Protein AF-A0A085LZB4-F1 (afdb_monomer_lite)

Radius of gyration: 21.69 Å; chains: 1; bounding box: 45×21×52 Å

Sequence (86 aa):
MEELLEALKAVSLSGECENADVEMWLACDSDDPGFQILDDDEIVESILNVEDEMEEDLDEVAEAQTTYPHDTAFRCLEIALEWFEC

Foldseek 3Di:
DVVVVVVCVVVVVCVPPDPVNVVVVVCPCVVPPDDDDDDPVRVVCVVVVVPPPPPDPPPPPPPPPPPPPVVVVVVVVVVVVVVVVD

Secondary structure (DSSP, 8-state):
-HHHHHHHHHTTTTSS--HHHHHHHHHHTSS---S----HHHHHHHHHGGGG-----------------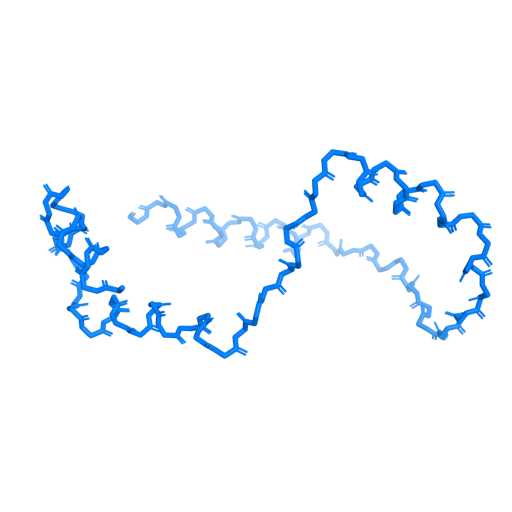HHHHHHHHHHHHHHHT-

pLDDT: mean 75.76, std 14.77, range [42.59, 94.56]

Structure (mmCIF, N/CA/C/O backbone):
data_AF-A0A085LZB4-F1
#
_entry.id   AF-A0A085LZB4-F1
#
loop_
_atom_site.group_PDB
_atom_site.id
_atom_site.type_symbol
_atom_site.label_atom_id
_atom_site.label_alt_id
_atom_site.label_comp_id
_atom_site.label_asym_id
_atom_site.label_entity_id
_atom_site.label_seq_id
_atom_site.pdbx_PDB_ins_code
_atom_site.Cartn_x
_atom_site.Cartn_y
_atom_site.Cartn_z
_atom_site.occupancy
_atom_site.B_iso_or_equiv
_atom_site.auth_seq_id
_atom_site.auth_comp_id
_atom_site.auth_asym_id
_atom_site.auth_atom_id
_atom_site.pdbx_PDB_model_num
ATOM 1 N N . MET A 1 1 ? -12.647 1.824 9.993 1.00 66.75 1 MET A N 1
ATOM 2 C CA . MET A 1 1 ? -11.453 2.018 10.848 1.00 66.75 1 MET A CA 1
ATOM 3 C C . MET A 1 1 ? -11.717 1.573 12.287 1.00 66.75 1 MET A C 1
ATOM 5 O O . MET A 1 1 ? -10.938 0.783 12.798 1.00 66.75 1 MET A O 1
ATOM 9 N N . GLU A 1 2 ? -12.840 1.964 12.905 1.00 72.50 2 GLU A N 1
ATOM 10 C CA . GLU A 1 2 ? -13.238 1.496 14.253 1.00 72.50 2 GLU A CA 1
ATOM 11 C C . GLU A 1 2 ? -13.334 -0.038 14.375 1.00 72.50 2 GLU A C 1
ATOM 13 O O . GLU A 1 2 ? -12.793 -0.611 15.315 1.00 72.50 2 GLU A O 1
ATOM 18 N N . GLU A 1 3 ? -13.927 -0.719 13.388 1.00 79.50 3 GLU A N 1
ATOM 19 C CA . GLU A 1 3 ? -14.038 -2.191 13.383 1.00 79.50 3 GLU A CA 1
ATOM 20 C C . GLU A 1 3 ? -12.671 -2.903 13.350 1.00 79.50 3 GLU A C 1
ATOM 22 O O . GLU A 1 3 ? -12.492 -3.944 13.981 1.00 79.50 3 GLU A O 1
ATOM 27 N N . LEU A 1 4 ? -11.677 -2.323 12.664 1.00 77.31 4 LEU A N 1
ATOM 28 C CA . LEU A 1 4 ? -10.312 -2.860 12.616 1.00 77.31 4 LEU A CA 1
ATOM 29 C C . LEU A 1 4 ? -9.599 -2.692 13.961 1.00 77.31 4 LEU A C 1
ATOM 31 O O . LEU A 1 4 ? -8.926 -3.613 14.417 1.00 77.31 4 LEU A O 1
ATOM 35 N N . LEU A 1 5 ? -9.788 -1.548 14.624 1.00 74.88 5 LEU A N 1
ATOM 36 C CA . LEU A 1 5 ? -9.264 -1.305 15.970 1.00 74.88 5 LEU A CA 1
ATOM 37 C C . LEU A 1 5 ? -9.848 -2.285 16.996 1.00 74.88 5 LEU A C 1
ATOM 39 O O . LEU A 1 5 ? -9.125 -2.762 17.873 1.00 74.88 5 LEU A O 1
ATOM 43 N N . GLU A 1 6 ? -11.138 -2.609 16.892 1.00 80.31 6 GLU A N 1
ATOM 44 C CA . GLU A 1 6 ? -11.766 -3.617 17.753 1.00 80.31 6 GLU A CA 1
ATOM 45 C C . GLU A 1 6 ? -11.222 -5.025 17.494 1.00 80.31 6 GLU A C 1
ATOM 47 O O . GLU A 1 6 ? -10.894 -5.738 18.446 1.00 80.31 6 GLU A O 1
ATOM 52 N N . ALA A 1 7 ? -11.053 -5.411 16.226 1.00 82.38 7 ALA A N 1
ATOM 53 C CA . ALA A 1 7 ? -10.464 -6.699 15.869 1.00 82.38 7 ALA A CA 1
ATOM 54 C C . ALA A 1 7 ? -9.023 -6.832 16.392 1.00 82.38 7 ALA A C 1
ATOM 56 O O . ALA A 1 7 ? -8.658 -7.860 16.961 1.00 82.38 7 ALA A O 1
ATOM 57 N N . LEU A 1 8 ? -8.219 -5.772 16.279 1.00 76.75 8 LEU A N 1
ATOM 58 C CA . LEU A 1 8 ? -6.822 -5.759 16.717 1.00 76.75 8 LEU A CA 1
ATOM 59 C C . LEU A 1 8 ? -6.700 -5.883 18.247 1.00 76.75 8 LEU A C 1
ATOM 61 O O . LEU A 1 8 ? -5.855 -6.631 18.747 1.00 76.75 8 LEU A O 1
ATOM 65 N N . LYS A 1 9 ? -7.616 -5.246 18.994 1.00 76.75 9 LYS A N 1
ATOM 66 C CA . LYS A 1 9 ? -7.764 -5.437 20.449 1.00 76.75 9 LYS A CA 1
ATOM 67 C C . LYS A 1 9 ? -8.183 -6.866 20.802 1.00 76.75 9 LYS A C 1
ATOM 69 O O . LYS A 1 9 ? -7.676 -7.419 21.777 1.00 76.75 9 LYS A O 1
ATOM 74 N N . ALA A 1 10 ? -9.072 -7.477 20.015 1.00 81.25 10 ALA A N 1
ATOM 75 C CA . ALA A 1 10 ? -9.541 -8.846 20.239 1.00 81.25 10 ALA A CA 1
ATOM 76 C C . ALA A 1 10 ? -8.445 -9.906 20.023 1.00 81.25 10 ALA A C 1
ATOM 78 O O . ALA A 1 10 ? -8.478 -10.952 20.669 1.00 81.25 10 ALA A O 1
ATOM 79 N N . VAL A 1 11 ? -7.459 -9.637 19.160 1.00 78.44 11 VAL A N 1
ATOM 80 C CA . VAL A 1 11 ? -6.334 -10.554 18.893 1.00 78.44 11 VAL A CA 1
ATOM 81 C C . VAL A 1 11 ? -5.183 -10.368 19.906 1.00 78.44 11 VAL A C 1
ATOM 83 O O . VAL A 1 11 ? -4.195 -11.092 19.859 1.00 78.44 11 VAL A O 1
ATOM 86 N N . SER A 1 12 ? -5.296 -9.435 20.867 1.00 67.56 12 SER A N 1
ATOM 87 C CA . SER A 1 12 ? -4.231 -9.094 21.836 1.00 67.56 12 SER A CA 1
ATOM 88 C C . SER A 1 12 ? -2.866 -8.781 21.196 1.00 67.56 12 SER A C 1
ATOM 90 O O . SER A 1 12 ? -1.838 -8.855 21.862 1.00 67.56 12 SER A O 1
ATOM 92 N N . LEU A 1 13 ? -2.850 -8.356 19.926 1.00 63.34 13 LEU A N 1
ATOM 93 C CA . LEU A 1 13 ? -1.647 -7.888 19.221 1.00 63.34 13 LEU A CA 1
ATOM 94 C C . LEU A 1 13 ? -1.132 -6.543 19.766 1.00 63.34 13 LEU A C 1
ATOM 96 O O . LEU A 1 13 ? -0.039 -6.112 19.427 1.00 63.34 13 LEU A O 1
ATOM 100 N N . SER A 1 14 ? -1.905 -5.879 20.629 1.00 60.31 14 SER A N 1
ATOM 101 C CA . SER A 1 14 ? -1.606 -4.560 21.191 1.00 60.31 14 SER A CA 1
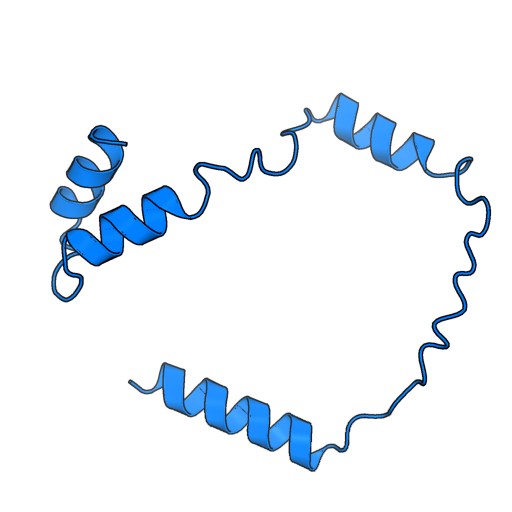ATOM 102 C C . SER A 1 14 ? -0.775 -4.598 22.482 1.00 60.31 14 SER A C 1
ATOM 104 O O . SER A 1 14 ? -0.846 -3.656 23.266 1.00 60.31 14 SER A O 1
ATOM 106 N N . GLY A 1 15 ? -0.060 -5.691 22.772 1.00 65.00 15 GLY A N 1
ATOM 107 C CA . GLY A 1 15 ? 0.696 -5.837 24.025 1.00 65.00 15 GLY A CA 1
ATOM 108 C C . GLY A 1 15 ? 1.787 -4.776 24.220 1.00 65.00 15 GLY A C 1
ATOM 109 O O . GLY A 1 15 ? 2.092 -4.428 25.357 1.00 65.00 15 GLY A O 1
ATOM 110 N N . GLU A 1 16 ? 2.321 -4.240 23.117 1.00 66.12 16 GLU A N 1
ATOM 111 C CA . GLU A 1 16 ? 3.452 -3.297 23.108 1.00 66.12 16 GLU A CA 1
ATOM 112 C C . GLU A 1 16 ? 3.221 -2.056 22.227 1.00 66.12 16 GLU A C 1
ATOM 114 O O . GLU A 1 16 ? 4.043 -1.147 22.229 1.00 66.12 16 GLU A O 1
ATOM 119 N N . CYS A 1 17 ? 2.111 -1.990 21.488 1.00 68.88 17 CYS A N 1
ATOM 120 C CA . CYS A 1 17 ? 1.829 -0.903 20.549 1.00 68.88 17 CYS A CA 1
ATOM 121 C C . CYS A 1 17 ? 0.864 0.110 21.178 1.00 68.88 17 CYS A C 1
ATOM 123 O O . CYS A 1 17 ? -0.250 -0.255 21.580 1.00 68.88 17 CYS A O 1
ATOM 125 N N . GLU A 1 18 ? 1.281 1.377 21.282 1.00 79.25 18 GLU A N 1
ATOM 126 C CA . GLU A 1 18 ? 0.410 2.432 21.788 1.00 79.25 18 GLU A CA 1
ATOM 127 C C . GLU A 1 18 ? -0.740 2.668 20.804 1.00 79.25 18 GLU A C 1
ATOM 129 O O . GLU A 1 18 ? -0.596 2.560 19.588 1.00 79.25 18 GLU A O 1
ATOM 134 N N . ASN A 1 19 ? -1.923 3.012 21.317 1.00 78.00 19 ASN A N 1
ATOM 135 C CA . ASN A 1 19 ? -3.087 3.229 20.457 1.00 78.00 19 ASN A CA 1
ATOM 136 C C . ASN A 1 19 ? -2.846 4.350 19.425 1.00 78.00 19 ASN A C 1
ATOM 138 O O . ASN A 1 19 ? -3.375 4.268 18.323 1.00 78.00 19 ASN A O 1
ATOM 142 N N . ALA A 1 20 ? -1.987 5.319 19.760 1.00 81.88 20 ALA A N 1
ATOM 143 C CA . ALA A 1 20 ? -1.541 6.378 18.861 1.00 81.88 20 ALA A CA 1
ATOM 144 C C . ALA A 1 20 ? -0.709 5.859 17.672 1.00 81.88 20 ALA A C 1
ATOM 146 O O . ALA A 1 20 ? -0.861 6.367 16.564 1.00 81.88 20 ALA A O 1
ATOM 147 N N . ASP A 1 21 ? 0.120 4.830 17.870 1.00 83.94 21 ASP A N 1
ATOM 148 C CA . ASP A 1 21 ? 0.913 4.227 16.791 1.00 83.94 21 ASP A CA 1
ATOM 149 C C . ASP A 1 21 ? 0.010 3.471 15.811 1.00 83.94 21 ASP A C 1
ATOM 151 O O . ASP A 1 21 ? 0.148 3.609 14.597 1.00 83.94 21 ASP A O 1
ATOM 155 N N . VAL A 1 22 ? -0.976 2.732 16.338 1.00 80.75 22 VAL A N 1
ATOM 156 C CA . VAL A 1 22 ? -1.980 2.036 15.517 1.00 80.75 22 VAL A CA 1
ATOM 157 C C . VAL A 1 22 ? -2.803 3.033 14.703 1.00 80.75 22 VAL A C 1
ATOM 159 O O . VAL A 1 22 ? -3.041 2.810 13.519 1.00 80.75 22 VAL A O 1
ATOM 162 N N . GLU A 1 23 ? -3.237 4.136 15.315 1.00 82.50 23 GLU A N 1
ATOM 163 C CA . GLU A 1 23 ? -3.968 5.194 14.610 1.00 82.50 23 GLU A CA 1
ATOM 164 C C . GLU A 1 23 ? -3.113 5.859 13.528 1.00 82.50 23 GLU A C 1
ATOM 166 O O . GLU A 1 23 ? -3.608 6.094 12.427 1.00 82.50 23 GLU A O 1
ATOM 171 N N . MET A 1 24 ? -1.829 6.105 13.799 1.00 85.56 24 MET A N 1
ATOM 172 C CA . MET A 1 24 ? -0.897 6.656 12.816 1.00 85.56 24 MET A CA 1
ATOM 173 C C . MET A 1 24 ? -0.705 5.711 11.624 1.00 85.56 24 MET A C 1
ATOM 175 O O . MET A 1 24 ? -0.779 6.164 10.487 1.00 85.56 24 MET A O 1
ATOM 179 N N . TRP A 1 25 ? -0.506 4.410 11.858 1.00 84.75 25 TRP A N 1
ATOM 180 C CA . TRP A 1 25 ? -0.376 3.424 10.777 1.00 84.75 25 TRP A CA 1
ATOM 181 C C . TRP A 1 25 ? -1.650 3.305 9.947 1.00 84.75 25 TRP A C 1
ATOM 183 O O . TRP A 1 25 ? -1.583 3.266 8.723 1.00 84.75 25 TRP A O 1
ATOM 193 N N . LEU A 1 26 ? -2.816 3.299 10.597 1.00 80.88 26 LEU A N 1
ATOM 194 C CA . LEU A 1 26 ? -4.103 3.282 9.898 1.00 80.88 26 LEU A CA 1
ATOM 195 C C . LEU A 1 26 ? -4.346 4.558 9.080 1.00 80.88 26 LEU A C 1
ATOM 197 O O . LEU A 1 26 ? -5.117 4.523 8.123 1.00 80.88 26 LEU A O 1
ATOM 201 N N . ALA A 1 27 ? -3.710 5.669 9.453 1.00 85.44 27 ALA A N 1
ATOM 202 C CA . ALA A 1 27 ? -3.765 6.927 8.722 1.00 85.44 27 ALA A CA 1
ATOM 203 C C . ALA A 1 27 ? -2.704 7.042 7.612 1.00 85.44 27 ALA A C 1
ATOM 205 O O . ALA A 1 27 ? -2.828 7.925 6.773 1.00 85.44 27 ALA A O 1
ATOM 206 N N . CYS A 1 28 ? -1.679 6.183 7.560 1.00 84.69 28 CYS A N 1
ATOM 207 C CA . CYS A 1 28 ? -0.646 6.266 6.517 1.00 84.69 28 CYS A CA 1
ATOM 208 C C . CYS A 1 28 ? -1.227 6.125 5.104 1.00 84.69 28 CYS A C 1
ATOM 210 O O . CYS A 1 28 ? -0.834 6.873 4.213 1.00 84.69 28 CYS A O 1
ATOM 212 N N . ASP A 1 29 ? -2.212 5.243 4.936 1.00 81.94 29 ASP A N 1
ATOM 213 C CA . ASP A 1 29 ? -2.846 4.982 3.642 1.00 81.94 29 ASP A CA 1
ATOM 214 C C . ASP A 1 29 ? -4.139 5.798 3.454 1.00 81.94 29 ASP A C 1
ATOM 216 O O . ASP A 1 29 ? -4.891 5.562 2.514 1.00 81.94 29 ASP A O 1
ATOM 220 N N . SER A 1 30 ? -4.455 6.762 4.338 1.00 81.75 30 SER A N 1
ATOM 221 C CA . SER A 1 30 ? -5.714 7.520 4.215 1.00 81.75 30 SER A CA 1
ATOM 222 C C . SER A 1 30 ? -5.757 8.418 2.983 1.00 81.75 30 SER A C 1
ATOM 224 O O . SER A 1 30 ? -6.839 8.688 2.461 1.00 81.75 30 SER A O 1
ATOM 226 N N . ASP A 1 31 ? -4.587 8.876 2.540 1.00 83.56 31 ASP A N 1
ATOM 227 C CA . ASP A 1 31 ? -4.417 9.730 1.364 1.00 83.56 31 ASP A CA 1
ATOM 228 C C . ASP A 1 31 ? -3.843 8.968 0.156 1.00 83.56 31 ASP A C 1
ATOM 230 O O . ASP A 1 31 ? -3.723 9.550 -0.925 1.00 83.56 31 ASP A O 1
ATOM 234 N N . ASP A 1 32 ? -3.505 7.683 0.319 1.00 84.19 32 ASP A N 1
ATOM 235 C CA . ASP A 1 32 ? -3.077 6.821 -0.779 1.00 84.19 32 ASP A CA 1
ATOM 236 C C . ASP A 1 32 ? -4.285 6.014 -1.284 1.00 84.19 32 ASP A C 1
ATOM 238 O O . ASP A 1 32 ? -4.755 5.102 -0.600 1.00 84.19 32 ASP A O 1
ATOM 242 N N . PRO A 1 33 ? -4.827 6.321 -2.478 1.00 73.69 33 PRO A N 1
ATOM 243 C CA . PRO A 1 33 ? -5.908 5.528 -3.056 1.00 73.69 33 PRO A CA 1
ATOM 244 C C . PRO A 1 33 ? -5.485 4.083 -3.372 1.00 73.69 33 PRO A C 1
ATOM 246 O O . PRO A 1 33 ? -6.345 3.265 -3.708 1.00 73.69 33 PRO A O 1
ATOM 249 N N . GLY A 1 34 ? -4.191 3.768 -3.265 1.00 82.62 34 GLY A N 1
ATOM 250 C CA . GLY A 1 34 ? -3.615 2.482 -3.597 1.00 82.62 34 GLY A CA 1
ATOM 251 C C . GLY A 1 34 ? -3.681 2.203 -5.093 1.00 82.62 34 GLY A C 1
ATOM 252 O O . GLY A 1 34 ? -4.057 3.043 -5.917 1.00 82.62 34 GLY A O 1
ATOM 253 N N . PHE A 1 35 ? -3.319 0.979 -5.460 1.00 82.06 35 PHE A N 1
ATOM 254 C CA . PHE A 1 35 ? -3.565 0.494 -6.810 1.00 82.06 35 PHE A CA 1
ATOM 255 C C . PHE A 1 35 ? -5.027 0.087 -6.960 1.00 82.06 35 PHE A C 1
ATOM 257 O O . PHE A 1 35 ? -5.630 -0.479 -6.045 1.00 82.06 35 PHE A O 1
ATOM 264 N N . GLN A 1 36 ? -5.585 0.342 -8.143 1.00 84.50 36 GLN A N 1
ATOM 265 C CA . GLN A 1 36 ? -6.904 -0.162 -8.487 1.00 84.50 36 GLN A CA 1
ATOM 266 C C . GLN A 1 36 ? -6.907 -1.692 -8.379 1.00 84.50 36 GLN A C 1
ATOM 268 O O . GLN A 1 36 ? -6.036 -2.368 -8.925 1.00 84.50 36 GLN A O 1
ATOM 273 N N . ILE A 1 37 ? -7.898 -2.234 -7.673 1.00 86.81 37 ILE A N 1
ATOM 274 C CA . ILE A 1 37 ? -8.167 -3.670 -7.683 1.00 86.81 37 ILE A CA 1
ATOM 275 C C . ILE A 1 37 ? -8.846 -3.970 -9.015 1.00 86.81 37 ILE A C 1
ATOM 277 O O . ILE A 1 37 ? -9.968 -3.518 -9.238 1.00 86.81 37 ILE A O 1
ATOM 281 N N . LEU A 1 38 ?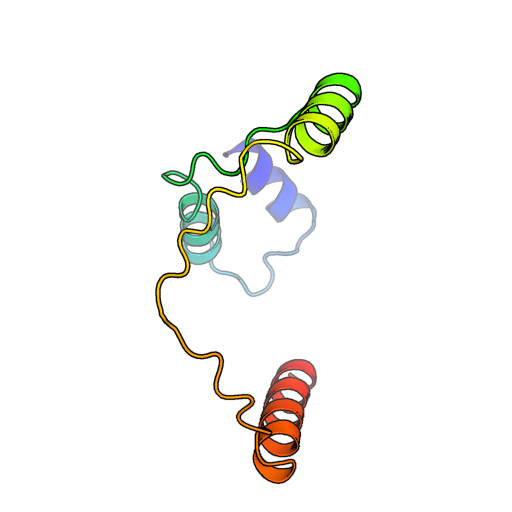 -8.141 -4.691 -9.878 1.00 92.12 38 LEU A N 1
ATOM 282 C CA . LEU A 1 38 ? -8.644 -5.157 -11.165 1.00 92.12 38 LEU A CA 1
ATOM 283 C C . LEU A 1 38 ? -9.249 -6.555 -11.012 1.00 92.12 38 LEU A C 1
ATOM 285 O O . LEU A 1 38 ? -8.765 -7.353 -10.200 1.00 92.12 38 LEU A O 1
ATOM 289 N N . ASP A 1 39 ? -10.293 -6.850 -11.779 1.00 92.25 39 ASP A N 1
ATOM 290 C CA . ASP A 1 39 ? -10.792 -8.220 -11.912 1.00 92.25 39 ASP A CA 1
ATOM 291 C C . ASP A 1 39 ? -9.931 -9.068 -12.867 1.00 92.25 39 ASP A C 1
ATOM 293 O O . ASP A 1 39 ? -9.022 -8.569 -13.530 1.00 92.25 39 ASP A O 1
ATOM 297 N N . ASP A 1 40 ? -10.179 -10.380 -12.901 1.00 93.81 40 ASP A N 1
ATOM 298 C CA . ASP A 1 40 ? -9.372 -11.318 -13.687 1.00 93.81 40 ASP A CA 1
ATOM 299 C C . ASP A 1 40 ? -9.339 -10.955 -15.185 1.00 93.81 40 ASP A C 1
ATOM 301 O O . ASP A 1 40 ? -8.290 -11.092 -15.820 1.00 93.81 40 ASP A O 1
ATOM 305 N N . ASP A 1 41 ? -10.458 -10.478 -15.742 1.00 93.44 41 ASP A N 1
ATOM 306 C CA . ASP A 1 41 ? -10.553 -10.104 -17.154 1.00 93.44 41 ASP A CA 1
ATOM 307 C C . ASP A 1 41 ? -9.801 -8.783 -17.400 1.00 93.44 41 ASP A C 1
ATOM 309 O O . ASP A 1 41 ? -9.000 -8.698 -18.333 1.00 93.44 41 ASP A O 1
ATOM 313 N N . GLU A 1 42 ? -9.959 -7.792 -16.515 1.00 89.81 42 GLU A N 1
ATOM 314 C CA . GLU A 1 42 ? -9.226 -6.515 -16.561 1.00 89.81 42 GLU A CA 1
ATOM 315 C C . GLU A 1 42 ? -7.700 -6.695 -16.431 1.00 89.81 42 GLU A C 1
ATOM 317 O O . GLU A 1 42 ? -6.926 -6.002 -17.097 1.00 89.81 42 GLU A O 1
ATOM 322 N N . ILE A 1 43 ? -7.239 -7.642 -15.604 1.00 89.00 43 ILE A N 1
ATOM 323 C CA . ILE A 1 43 ? -5.811 -7.980 -15.474 1.00 89.00 43 ILE A CA 1
ATOM 324 C C . ILE A 1 43 ? -5.282 -8.560 -16.787 1.00 89.00 43 ILE A C 1
ATOM 326 O O . ILE A 1 43 ? -4.199 -8.183 -17.243 1.00 89.00 43 ILE A O 1
ATOM 330 N N . VAL A 1 44 ? -6.030 -9.486 -17.392 1.00 89.44 44 VAL A N 1
ATOM 331 C CA . VAL A 1 44 ? -5.642 -10.117 -18.658 1.00 89.44 44 VAL A CA 1
ATOM 332 C C . VAL A 1 44 ? -5.598 -9.081 -19.776 1.00 89.44 44 VAL A C 1
ATOM 334 O O . VAL A 1 44 ? -4.617 -9.046 -20.516 1.00 89.44 44 VAL A O 1
ATOM 337 N N . GLU A 1 45 ? -6.600 -8.208 -19.874 1.00 88.19 45 GLU A N 1
ATOM 338 C CA . GLU A 1 45 ? -6.605 -7.111 -20.844 1.00 88.19 45 GLU A CA 1
ATOM 339 C C . GLU A 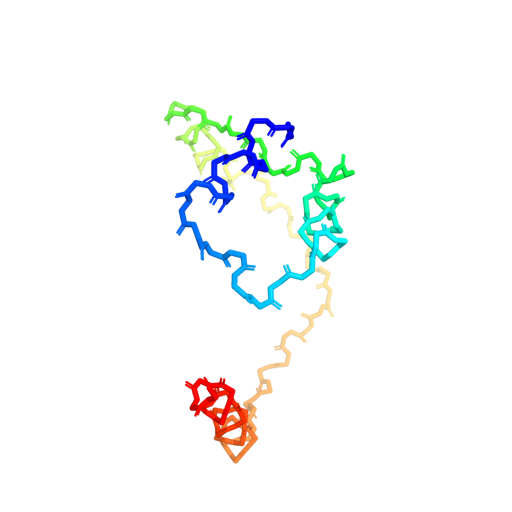1 45 ? -5.421 -6.169 -20.627 1.00 88.19 45 GLU A C 1
ATOM 341 O O . GLU A 1 45 ? -4.694 -5.899 -21.578 1.00 88.19 45 GLU A O 1
ATOM 346 N N . SER A 1 46 ? -5.158 -5.750 -19.386 1.00 84.31 46 SER A N 1
ATOM 347 C CA . SER A 1 46 ? -4.029 -4.877 -19.047 1.00 84.31 46 SER A CA 1
ATOM 348 C C . SER A 1 46 ? -2.688 -5.470 -19.486 1.00 84.31 46 SER A C 1
ATOM 350 O O . SER A 1 46 ? -1.913 -4.799 -20.157 1.00 84.31 46 SER A O 1
ATOM 352 N N . ILE A 1 47 ? -2.434 -6.754 -19.211 1.00 83.94 47 ILE A N 1
ATOM 353 C CA . ILE A 1 47 ? -1.186 -7.427 -19.612 1.00 83.94 47 ILE A CA 1
ATOM 354 C C . ILE A 1 47 ? -1.071 -7.546 -21.137 1.00 83.94 47 ILE A C 1
ATOM 356 O O . ILE A 1 47 ? 0.022 -7.409 -21.687 1.00 83.94 47 ILE A O 1
ATOM 360 N N . LEU A 1 48 ? -2.182 -7.811 -21.826 1.00 84.00 48 LEU A N 1
ATOM 361 C CA . LEU A 1 48 ? -2.201 -7.966 -23.282 1.00 84.00 48 LEU A CA 1
ATOM 362 C C . LEU A 1 48 ? -2.089 -6.626 -24.022 1.00 84.00 48 LEU A C 1
ATOM 364 O O . LEU A 1 48 ? -1.598 -6.601 -25.148 1.00 84.00 48 LEU A O 1
ATOM 368 N N . ASN A 1 49 ? -2.502 -5.519 -23.401 1.00 70.44 49 ASN A N 1
ATOM 369 C CA . ASN A 1 49 ? -2.450 -4.183 -23.996 1.00 70.44 49 ASN A CA 1
ATOM 370 C C . ASN A 1 49 ? -1.066 -3.505 -23.878 1.00 70.44 49 ASN A C 1
ATOM 372 O O . ASN A 1 49 ? -0.865 -2.441 -24.454 1.00 70.44 49 ASN A O 1
ATOM 376 N N . VAL A 1 50 ? -0.103 -4.114 -23.169 1.00 61.88 50 VAL A N 1
ATOM 377 C CA . VAL A 1 50 ? 1.252 -3.564 -22.927 1.00 61.88 50 VAL A CA 1
ATOM 378 C C . VAL A 1 50 ? 2.177 -3.657 -24.154 1.00 61.88 50 VAL A C 1
ATOM 380 O O . VAL A 1 50 ? 3.229 -3.022 -24.181 1.00 61.88 50 VAL A O 1
ATOM 383 N N . GLU A 1 51 ? 1.811 -4.400 -25.204 1.00 58.69 51 GLU A N 1
ATOM 384 C CA . GLU A 1 51 ? 2.675 -4.555 -26.388 1.00 58.69 51 GLU A CA 1
ATOM 385 C C . GLU A 1 51 ? 2.747 -3.310 -27.305 1.00 58.69 51 GLU A C 1
ATOM 387 O O . GLU A 1 51 ? 3.648 -3.264 -28.141 1.00 58.69 51 GLU A O 1
ATOM 392 N N . ASP A 1 52 ? 1.880 -2.294 -27.148 1.00 57.28 52 ASP A N 1
ATOM 393 C CA . ASP A 1 52 ? 1.804 -1.131 -28.070 1.00 57.28 52 ASP A CA 1
ATOM 394 C C . ASP A 1 52 ? 2.134 0.237 -27.425 1.00 57.28 52 ASP A C 1
ATOM 396 O O . ASP A 1 52 ? 2.115 1.260 -28.103 1.00 57.28 52 ASP A O 1
ATOM 400 N N . GLU A 1 53 ? 2.471 0.282 -26.129 1.00 54.16 53 GLU A N 1
ATOM 401 C CA . GLU A 1 53 ? 2.792 1.536 -25.411 1.00 54.16 53 GLU A CA 1
ATOM 402 C C . GLU A 1 53 ? 4.253 1.638 -24.939 1.00 54.16 53 GLU A C 1
ATOM 404 O O . GLU A 1 53 ? 4.622 2.604 -24.274 1.00 54.16 53 GLU A O 1
ATOM 409 N N . MET A 1 54 ? 5.133 0.715 -25.351 1.00 55.69 54 MET A N 1
ATOM 410 C CA . MET A 1 54 ? 6.582 0.963 -25.318 1.00 55.69 54 MET A CA 1
ATOM 411 C C . MET A 1 54 ? 6.979 1.944 -26.439 1.00 55.69 54 MET A C 1
ATOM 413 O O . MET A 1 54 ? 7.798 1.628 -27.301 1.00 55.69 54 MET A O 1
ATOM 417 N N . GLU A 1 55 ? 6.416 3.156 -26.433 1.00 49.78 55 GLU A N 1
ATOM 418 C CA . GLU A 1 55 ? 7.226 4.290 -26.862 1.00 49.78 55 GLU A CA 1
ATOM 419 C C . GLU A 1 55 ? 8.304 4.455 -25.795 1.00 49.78 55 GLU A C 1
ATOM 421 O O . GLU A 1 55 ? 8.040 4.714 -24.623 1.00 49.78 55 GLU A O 1
ATOM 426 N N . GLU A 1 56 ? 9.525 4.175 -26.230 1.00 49.25 56 GLU A N 1
ATOM 427 C CA . GLU A 1 56 ? 10.776 4.387 -25.532 1.00 49.25 56 GLU A CA 1
ATOM 428 C C . GLU A 1 56 ? 10.871 5.821 -24.975 1.00 49.25 56 GLU A C 1
ATOM 430 O O . GLU A 1 56 ? 11.570 6.664 -25.534 1.00 49.25 56 GLU A O 1
ATOM 435 N N . ASP A 1 57 ? 10.283 6.086 -23.809 1.00 44.66 57 ASP A N 1
ATOM 436 C CA . ASP A 1 57 ? 10.888 7.023 -22.865 1.00 44.66 57 ASP A CA 1
ATOM 437 C C . ASP A 1 57 ? 12.097 6.304 -22.255 1.00 44.66 57 ASP A C 1
ATOM 439 O O . ASP A 1 57 ? 12.116 5.847 -21.110 1.00 44.66 57 ASP A O 1
ATOM 443 N N . LEU A 1 58 ? 13.141 6.190 -23.083 1.00 48.72 58 LEU A N 1
ATOM 444 C CA . LEU A 1 58 ? 14.524 6.108 -22.639 1.00 48.72 58 LEU A CA 1
ATOM 445 C C . LEU A 1 58 ? 14.844 7.429 -21.934 1.00 48.72 58 LEU A C 1
ATOM 447 O O . LEU A 1 58 ? 15.616 8.245 -22.441 1.00 48.72 58 LEU A O 1
ATOM 451 N N . ASP A 1 59 ? 14.236 7.657 -20.770 1.00 42.59 59 ASP A N 1
ATOM 452 C CA . ASP A 1 59 ? 14.816 8.603 -19.844 1.00 42.59 59 ASP A CA 1
ATOM 453 C C . ASP A 1 59 ? 16.139 7.983 -19.412 1.00 42.59 59 ASP A C 1
ATOM 455 O O . ASP A 1 59 ? 16.229 6.847 -18.939 1.00 42.59 59 ASP A O 1
ATOM 459 N N . GLU A 1 60 ? 17.189 8.716 -19.731 1.00 51.00 60 GLU A N 1
ATOM 460 C CA . GLU A 1 60 ? 18.580 8.315 -19.764 1.00 51.00 60 GLU A CA 1
ATOM 461 C C . GLU A 1 60 ? 19.125 8.147 -18.331 1.00 51.00 60 GLU A C 1
ATOM 463 O O . GLU A 1 60 ? 20.182 8.663 -17.981 1.00 51.00 60 GLU A O 1
ATOM 468 N N . VAL A 1 61 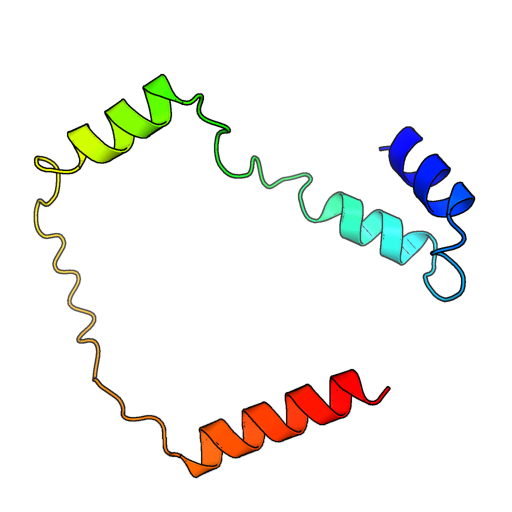? 18.437 7.411 -17.455 1.00 47.09 61 VAL A N 1
ATOM 469 C CA . VAL A 1 61 ? 19.089 6.777 -16.314 1.00 47.09 61 VAL A CA 1
ATOM 470 C C . VAL A 1 61 ? 19.755 5.547 -16.883 1.00 47.09 61 VAL A C 1
ATOM 472 O O . VAL A 1 61 ? 19.200 4.455 -16.949 1.00 47.09 61 VAL A O 1
ATOM 475 N N . ALA A 1 62 ? 20.995 5.753 -17.319 1.00 43.94 62 ALA A N 1
ATOM 476 C CA . ALA A 1 62 ? 21.969 4.690 -17.327 1.00 43.94 62 ALA A CA 1
ATOM 477 C C . ALA A 1 62 ? 21.843 3.964 -15.982 1.00 43.94 62 ALA A C 1
ATOM 479 O O . ALA A 1 62 ? 22.329 4.451 -14.957 1.00 43.94 62 ALA A O 1
ATOM 480 N N . GLU A 1 63 ? 21.183 2.806 -15.985 1.00 52.38 63 GLU A N 1
ATOM 481 C CA . GLU A 1 63 ? 21.426 1.765 -15.009 1.00 52.38 63 GLU A CA 1
ATOM 482 C C . GLU A 1 63 ? 22.900 1.423 -15.175 1.00 52.38 63 GLU A C 1
ATOM 484 O O . GLU A 1 63 ? 23.315 0.524 -15.912 1.00 52.38 63 GLU A O 1
ATOM 489 N N . ALA A 1 64 ? 23.735 2.217 -14.509 1.00 47.78 64 ALA A N 1
ATOM 490 C CA . ALA A 1 64 ? 25.026 1.765 -14.102 1.00 47.78 64 ALA A CA 1
ATOM 491 C C . ALA A 1 64 ? 24.719 0.447 -13.404 1.00 47.78 64 ALA A C 1
ATOM 493 O O . ALA A 1 64 ? 24.103 0.423 -12.338 1.00 47.78 64 ALA A O 1
ATOM 494 N N . GLN A 1 65 ? 25.106 -0.654 -14.041 1.00 55.69 65 GLN A N 1
ATOM 495 C CA . GLN A 1 65 ? 25.291 -1.928 -13.381 1.00 55.69 65 GLN A CA 1
ATOM 496 C C . GLN A 1 65 ? 26.392 -1.698 -12.344 1.00 55.69 65 GLN A C 1
ATOM 498 O O . GLN A 1 65 ? 27.550 -2.072 -12.527 1.00 55.69 65 GLN A O 1
ATOM 503 N N . THR A 1 66 ? 26.066 -0.975 -11.273 1.00 57.94 66 THR A N 1
ATOM 504 C CA . THR A 1 66 ? 26.920 -0.854 -10.118 1.00 57.94 66 THR A CA 1
ATOM 505 C C . THR A 1 66 ? 26.772 -2.210 -9.472 1.00 57.94 66 THR A C 1
ATOM 507 O O . THR A 1 66 ? 25.797 -2.487 -8.776 1.00 57.94 66 THR A O 1
ATOM 510 N N . THR A 1 67 ? 27.699 -3.112 -9.775 1.00 61.75 67 THR A N 1
ATOM 511 C CA . THR A 1 67 ? 27.938 -4.259 -8.912 1.00 61.75 67 THR A CA 1
ATOM 512 C C . THR A 1 67 ? 28.167 -3.692 -7.520 1.00 61.75 67 THR A C 1
ATOM 514 O O . THR A 1 67 ? 29.216 -3.104 -7.248 1.00 61.75 67 THR A O 1
ATOM 517 N N . TYR A 1 68 ? 27.140 -3.776 -6.678 1.00 65.94 68 TYR A N 1
ATOM 518 C CA . TYR A 1 68 ? 27.215 -3.338 -5.299 1.00 65.94 68 TYR A CA 1
ATOM 519 C C . TYR A 1 68 ? 28.311 -4.175 -4.628 1.00 65.94 68 TYR A C 1
ATOM 521 O O . TYR A 1 68 ? 28.322 -5.397 -4.813 1.00 65.94 68 TYR A O 1
ATOM 529 N N . PRO A 1 69 ? 29.278 -3.569 -3.917 1.00 81.31 69 PRO A N 1
ATOM 530 C CA . PRO A 1 69 ? 30.351 -4.341 -3.316 1.00 81.31 69 PRO A CA 1
ATOM 531 C C . PRO A 1 69 ? 29.748 -5.387 -2.378 1.00 81.31 69 PRO A C 1
ATOM 533 O O . PRO A 1 69 ? 28.895 -5.058 -1.552 1.00 81.31 69 PRO A O 1
ATOM 536 N N . HIS A 1 70 ? 30.184 -6.643 -2.517 1.00 77.50 70 HIS A N 1
ATOM 537 C CA . HIS A 1 70 ? 29.665 -7.766 -1.731 1.00 77.50 70 HIS A CA 1
ATOM 538 C C . HIS A 1 70 ? 29.662 -7.462 -0.228 1.00 77.50 70 HIS A C 1
ATOM 540 O O . HIS A 1 70 ? 28.679 -7.748 0.448 1.00 77.50 70 HIS A O 1
ATOM 546 N N . ASP A 1 71 ? 30.710 -6.804 0.271 1.00 84.75 71 ASP A N 1
ATOM 547 C CA . ASP A 1 71 ? 30.832 -6.396 1.674 1.00 84.75 71 ASP A CA 1
ATOM 548 C C . ASP A 1 71 ? 29.668 -5.515 2.139 1.00 84.75 71 ASP A C 1
ATOM 550 O O . ASP A 1 71 ? 29.185 -5.640 3.263 1.00 84.75 71 ASP A O 1
ATOM 554 N N . THR A 1 72 ? 29.177 -4.635 1.270 1.00 88.81 72 THR A N 1
ATOM 555 C CA . THR A 1 72 ? 28.064 -3.753 1.608 1.00 88.81 72 THR A CA 1
ATOM 556 C C . THR A 1 72 ? 26.744 -4.523 1.636 1.00 88.81 72 THR A C 1
ATOM 558 O O . THR A 1 72 ? 25.939 -4.296 2.534 1.00 88.81 72 THR A O 1
ATOM 561 N N . ALA A 1 73 ? 26.545 -5.487 0.729 1.00 88.38 73 ALA A N 1
ATOM 562 C CA . ALA A 1 73 ? 25.377 -6.371 0.762 1.00 88.38 73 ALA A CA 1
ATOM 563 C C . ALA A 1 73 ? 25.353 -7.247 2.030 1.00 88.38 73 ALA A C 1
ATOM 565 O O . ALA A 1 73 ? 24.308 -7.375 2.667 1.00 88.38 73 ALA A O 1
ATOM 566 N N . PHE A 1 74 ? 26.504 -7.792 2.440 1.00 91.94 74 PHE A N 1
ATOM 567 C CA . PHE A 1 74 ? 26.619 -8.577 3.675 1.00 91.94 74 PHE A CA 1
ATOM 568 C C . PHE A 1 74 ? 26.355 -7.741 4.929 1.00 91.94 74 PHE A C 1
ATOM 570 O O . PHE A 1 74 ? 25.630 -8.191 5.811 1.00 91.94 74 PHE A O 1
ATOM 577 N N . ARG A 1 75 ? 26.850 -6.499 4.988 1.00 93.69 75 ARG A N 1
ATOM 578 C CA . ARG A 1 75 ? 26.541 -5.591 6.103 1.00 93.69 75 ARG A CA 1
ATOM 579 C C . ARG A 1 75 ? 25.053 -5.262 6.202 1.00 93.69 75 ARG A C 1
ATOM 581 O O . ARG A 1 75 ? 24.519 -5.204 7.303 1.00 93.69 75 ARG A O 1
ATOM 588 N N . CYS A 1 76 ? 24.380 -5.042 5.073 1.00 92.56 76 CYS A N 1
ATOM 589 C CA . CYS A 1 76 ? 22.932 -4.829 5.065 1.00 92.56 76 CYS A CA 1
ATOM 590 C C . CYS A 1 76 ? 22.177 -6.063 5.581 1.00 92.56 76 CYS A C 1
ATOM 592 O O . CYS A 1 76 ? 21.219 -5.912 6.335 1.00 92.56 76 CYS A O 1
ATOM 594 N N . LEU A 1 77 ? 22.632 -7.267 5.221 1.00 92.62 77 LEU A N 1
ATOM 595 C CA . LEU A 1 77 ? 22.065 -8.519 5.721 1.00 92.62 77 LEU A CA 1
ATOM 596 C C . LEU A 1 77 ? 22.272 -8.688 7.234 1.00 92.62 77 LEU A C 1
ATOM 598 O O . LEU A 1 77 ? 21.329 -9.059 7.923 1.00 92.62 77 LEU A O 1
ATOM 602 N N . GLU A 1 78 ? 23.464 -8.396 7.760 1.00 94.38 78 GLU A N 1
ATOM 603 C CA . GLU A 1 78 ? 23.745 -8.460 9.205 1.00 94.38 78 GLU A CA 1
ATOM 604 C C . GLU A 1 78 ? 22.833 -7.528 10.008 1.00 94.38 78 GLU A C 1
ATOM 606 O O . GLU A 1 78 ? 22.248 -7.955 10.998 1.00 94.38 78 GLU A O 1
ATOM 611 N N . ILE A 1 79 ? 22.655 -6.286 9.546 1.00 94.56 79 ILE A N 1
ATOM 612 C CA . ILE A 1 79 ? 21.763 -5.315 10.197 1.00 94.56 79 ILE A CA 1
ATOM 613 C C . ILE A 1 79 ? 20.318 -5.823 10.191 1.00 94.56 79 ILE A C 1
ATOM 615 O O . ILE A 1 79 ? 19.624 -5.724 11.197 1.00 94.56 79 ILE A O 1
ATOM 619 N N . ALA A 1 80 ? 19.863 -6.393 9.071 1.00 93.56 80 ALA A N 1
ATOM 620 C CA . ALA A 1 80 ? 18.521 -6.955 8.988 1.00 93.56 80 ALA A CA 1
ATOM 621 C C . ALA A 1 80 ? 18.332 -8.124 9.969 1.00 93.56 80 ALA A C 1
ATOM 623 O O . ALA A 1 80 ? 17.295 -8.210 10.619 1.00 93.56 80 ALA A O 1
ATOM 624 N N . LEU A 1 81 ? 19.331 -9.002 10.108 1.00 94.19 81 LEU A N 1
ATOM 625 C CA . LEU A 1 81 ? 19.287 -10.118 11.056 1.00 9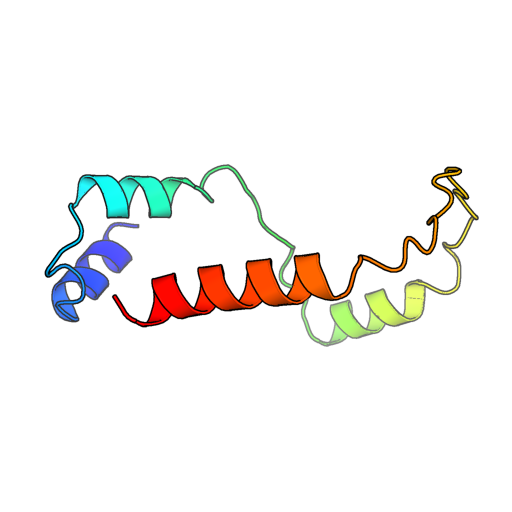4.19 81 LEU A CA 1
ATOM 626 C C . LEU A 1 81 ? 19.288 -9.643 12.515 1.00 94.19 81 LEU A C 1
ATOM 628 O O . LEU A 1 81 ? 18.528 -10.181 13.311 1.00 94.19 81 LEU A O 1
ATOM 632 N N . GLU A 1 82 ? 20.050 -8.600 12.850 1.00 93.25 82 GLU A N 1
ATOM 633 C CA . GLU A 1 82 ? 20.029 -7.984 14.186 1.00 93.25 82 GLU A CA 1
ATOM 634 C C . GLU A 1 82 ? 18.625 -7.472 14.558 1.00 93.25 82 GLU A C 1
ATOM 636 O O . GLU A 1 82 ? 18.193 -7.603 15.702 1.00 93.25 82 GLU A O 1
ATOM 641 N N . TRP A 1 83 ? 17.875 -6.948 13.584 1.00 90.06 83 TRP A N 1
ATOM 642 C CA . TRP A 1 83 ? 16.493 -6.507 13.799 1.00 90.06 83 TRP A CA 1
ATOM 643 C C . TRP A 1 83 ? 15.523 -7.679 14.001 1.00 90.06 83 TRP A C 1
ATOM 645 O O . TRP A 1 83 ? 14.542 -7.531 14.722 1.00 90.06 83 TRP A O 1
ATOM 655 N N . PHE A 1 84 ? 15.785 -8.839 13.385 1.00 83.19 84 PHE A N 1
ATOM 656 C CA . PHE A 1 84 ? 14.980 -10.056 13.564 1.00 83.19 84 PHE A CA 1
ATOM 657 C C . PHE A 1 84 ? 15.262 -10.795 14.878 1.00 83.19 84 PHE A C 1
ATOM 659 O O . PHE A 1 84 ? 14.442 -11.607 15.302 1.00 83.19 84 PHE A O 1
ATOM 666 N N . GLU A 1 85 ? 16.416 -10.555 15.497 1.00 81.44 85 GLU A N 1
ATOM 667 C CA . GLU A 1 85 ? 16.813 -11.168 16.770 1.00 81.44 85 GLU A CA 1
ATOM 668 C C . GLU A 1 85 ? 16.329 -10.380 18.007 1.00 81.44 85 GLU A C 1
ATOM 670 O O . GLU A 1 85 ? 16.656 -10.765 19.132 1.00 81.44 85 GLU A O 1
ATOM 675 N N . CYS A 1 86 ? 15.547 -9.311 17.809 1.00 55.06 86 CYS A N 1
ATOM 676 C CA . CYS A 1 86 ? 14.903 -8.528 18.870 1.00 55.06 86 CYS A CA 1
ATOM 677 C C . CYS A 1 86 ? 13.582 -9.148 19.349 1.00 55.06 86 CYS A C 1
ATOM 679 O O . CYS A 1 86 ? 12.742 -9.514 18.496 1.00 55.06 86 CYS A O 1
#

Organism: NCBI:txid68888